Protein AF-A0A9K3DLA4-F1 (afdb_monomer)

Sequence (157 aa):
MIPSFERSYLKPRSPKVYSPLIDNMFAPFSPPSDPDINDLGKEDGDEYLHVNRIYYIEGEQLKRLQLLVNENGARRSKLVAFTSFLWKQVALSIENSGKQNESCNVIVAIDGRRRLSEKEGEKKEKMMMSHFGNILSMPFGSKSPQVINFTTRKNIY

InterPro domains:
  IPR023213 Chloramphenicol acetyltransferase-like domain superfamily [G3DSA:3.30.559.10] (50-151)

Secondary structure (DSSP, 8-state):
-PPB---TTSPPPSS----GGGGGT-------S-TT-------SS-------------HHHHHHHHHHH--TT-PPPHHHHHHHHHHHHHHHHHHHTT-TTS-EEEE--EE-HHHHSTTSHHHHHHHHHHB-S--EE--EEEE-HHHHHHTTTS---

Organism: Helianthus annuus (NCBI:txid4232)

pLDDT: mean 80.13, std 15.36, range [36.94, 95.81]

Solvent-accessible surface area (backbone atoms only — not comparable to full-atom values): 10242 Å² total; per-residue (Å²): 136,72,74,36,79,79,57,87,89,54,82,76,70,80,69,89,68,76,67,75,66,56,70,77,71,57,78,89,85,77,76,74,95,53,91,81,63,75,80,84,72,77,95,81,80,90,76,80,81,82,80,87,79,89,81,88,77,57,72,65,60,51,50,55,44,22,58,76,62,40,57,95,87,48,81,51,50,67,66,57,27,50,52,53,50,50,52,41,55,52,18,52,53,39,40,77,69,74,45,48,90,45,75,43,72,48,76,48,86,39,80,33,43,68,69,76,20,57,93,62,49,70,69,40,37,56,46,45,73,27,45,62,72,91,51,71,42,66,61,73,48,76,43,38,21,61,57,57,67,65,43,84,81,58,79,95,123

Foldseek 3Di:
DAADADCPLPDQDPPPDDDPVVVVVDDDDDDPPDPPPPPPDDDDDDDPPPDDDDDDDDPVNLVVLQVLQDDPNDGDDSCVSVQLVVLLVVLVVCVVVVNQVDKRKDKDKDQCQCVSCPPVDDVSNVNSVNYDDDRIDIDMDIDGSVCSNPCSPDDDD

Radius of gyration: 20.37 Å; Cα contacts (8 Å, |Δi|>4): 116; chains: 1; bounding box: 46×44×60 Å

Structure (mmCIF, N/CA/C/O backbone):
data_AF-A0A9K3DLA4-F1
#
_entry.id   AF-A0A9K3DLA4-F1
#
loop_
_atom_site.group_PDB
_atom_site.id
_atom_site.type_symbol
_atom_site.label_atom_id
_atom_site.label_alt_id
_atom_site.label_comp_id
_atom_site.label_asym_id
_atom_site.label_entity_id
_atom_site.label_seq_id
_atom_site.pdbx_PDB_ins_code
_atom_site.Cartn_x
_atom_site.Cartn_y
_atom_site.Cartn_z
_atom_site.occupancy
_atom_site.B_iso_or_equiv
_atom_site.auth_seq_id
_atom_site.auth_comp_id
_atom_site.auth_asym_id
_atom_site.auth_atom_id
_atom_site.pdbx_PDB_model_num
ATOM 1 N N . MET A 1 1 ? -21.937 -6.936 15.595 1.00 73.81 1 MET A N 1
ATOM 2 C CA . MET A 1 1 ? -21.424 -5.593 15.954 1.00 73.81 1 MET A CA 1
ATOM 3 C C . MET A 1 1 ?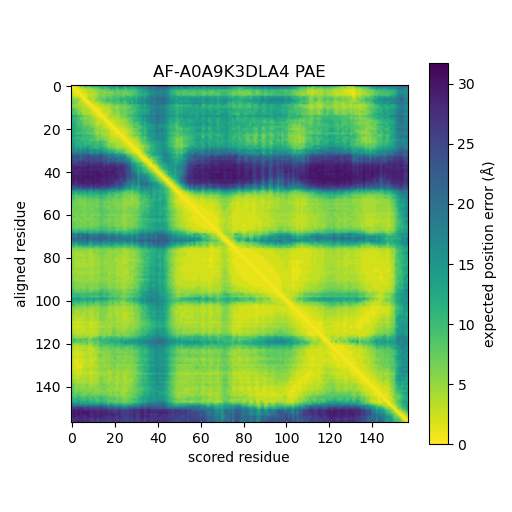 -22.307 -4.571 15.252 1.00 73.81 1 MET A C 1
ATOM 5 O O . MET A 1 1 ? -22.574 -4.774 14.076 1.00 73.81 1 MET A O 1
ATOM 9 N N . ILE A 1 2 ? -22.817 -3.556 15.954 1.00 88.69 2 ILE A N 1
ATOM 10 C CA . ILE A 1 2 ? -23.677 -2.512 15.362 1.00 88.69 2 ILE A CA 1
ATOM 11 C C . ILE A 1 2 ? -22.772 -1.361 14.889 1.00 88.69 2 ILE A C 1
ATOM 13 O O . ILE A 1 2 ? -21.922 -0.944 15.678 1.00 88.69 2 ILE A O 1
ATOM 17 N N . PRO A 1 3 ? -22.900 -0.862 13.645 1.00 90.94 3 PRO A N 1
ATOM 18 C CA . PRO A 1 3 ? -22.097 0.259 13.166 1.00 90.94 3 PRO A CA 1
ATOM 19 C C . PRO A 1 3 ? -22.462 1.560 13.893 1.00 90.94 3 PRO A C 1
ATOM 21 O O . PRO A 1 3 ? -23.636 1.869 14.087 1.00 90.94 3 PRO A O 1
ATOM 24 N N . SER A 1 4 ? -21.450 2.344 14.262 1.00 88.88 4 SER A N 1
ATOM 25 C CA . SER A 1 4 ? -21.600 3.666 14.870 1.00 88.88 4 SER A CA 1
ATOM 26 C C . SER A 1 4 ? -21.316 4.767 13.856 1.00 88.88 4 SER A C 1
ATOM 28 O O . SER A 1 4 ? -20.243 4.812 13.258 1.00 88.88 4 SER A O 1
ATOM 30 N N . PHE A 1 5 ? -22.258 5.696 13.711 1.00 89.25 5 PHE A N 1
ATOM 31 C CA . PHE A 1 5 ? -22.136 6.877 12.850 1.00 89.25 5 PHE A CA 1
ATOM 32 C C . PHE A 1 5 ? -21.682 8.125 13.625 1.00 89.25 5 PHE A C 1
ATOM 34 O O . PHE A 1 5 ? -21.659 9.230 13.078 1.00 89.25 5 PHE A O 1
ATOM 41 N N . GLU A 1 6 ? -21.326 7.971 14.903 1.00 84.19 6 GLU A N 1
ATOM 42 C CA . GLU A 1 6 ? -20.929 9.083 15.757 1.00 84.19 6 GLU A CA 1
ATOM 43 C C . GLU A 1 6 ? -19.548 9.621 15.345 1.00 84.19 6 GLU A C 1
ATOM 45 O O . GLU A 1 6 ? -18.548 8.900 15.327 1.00 84.19 6 GLU A O 1
ATOM 50 N N . ARG A 1 7 ? -19.492 10.914 14.997 1.00 78.00 7 ARG A N 1
ATOM 51 C CA . ARG A 1 7 ? -18.262 11.595 14.548 1.00 78.00 7 ARG A CA 1
ATOM 52 C C . ARG A 1 7 ? -17.588 12.425 15.640 1.00 78.00 7 ARG A C 1
ATOM 54 O O . ARG A 1 7 ? -16.493 12.923 15.413 1.00 78.00 7 ARG A O 1
ATOM 61 N N . SER A 1 8 ? -18.218 12.564 16.808 1.00 79.56 8 SER A N 1
ATOM 62 C CA . SER A 1 8 ? -17.771 13.415 17.927 1.00 79.56 8 SER A CA 1
ATOM 63 C C . SER A 1 8 ? -16.350 13.088 18.413 1.00 79.56 8 SER A C 1
ATOM 65 O O . SER A 1 8 ? -15.615 13.974 18.843 1.00 79.56 8 SER A O 1
ATOM 67 N N . TYR A 1 9 ? -15.937 11.824 18.304 1.00 78.44 9 TYR A N 1
ATOM 68 C CA . TYR A 1 9 ? -14.646 11.337 18.799 1.00 78.44 9 TYR A CA 1
ATOM 69 C C . TYR A 1 9 ? -13.481 11.522 17.829 1.00 78.44 9 TYR A C 1
ATOM 71 O O . TYR A 1 9 ? -12.332 11.263 18.197 1.00 78.44 9 TYR A O 1
ATOM 79 N N . LEU A 1 10 ? -13.764 11.935 16.594 1.00 83.50 10 LEU A N 1
ATOM 80 C CA . LEU A 1 10 ? -12.759 12.272 15.598 1.00 83.50 10 LEU A CA 1
ATOM 81 C C . LEU A 1 10 ? -12.784 13.778 15.419 1.00 83.50 10 LEU A C 1
ATOM 83 O O . LEU A 1 10 ? -13.819 14.360 15.111 1.00 83.50 10 LEU A O 1
ATOM 87 N N . LYS A 1 11 ? -11.633 14.422 15.594 1.00 82.62 11 LYS A N 1
ATOM 88 C CA . LYS A 1 11 ? -11.525 15.851 15.316 1.00 82.62 11 LYS A CA 1
ATOM 89 C C . LYS A 1 11 ? -11.426 16.038 13.804 1.00 82.62 11 LYS A C 1
ATOM 91 O O . LYS A 1 11 ? -10.469 15.536 13.208 1.00 82.62 11 LYS A O 1
ATOM 96 N N . PRO A 1 12 ? -12.377 16.744 13.165 1.00 80.12 12 PRO A N 1
ATOM 97 C CA . PRO A 1 12 ? -12.214 17.129 11.775 1.00 80.12 12 PRO A CA 1
ATOM 98 C C . PRO A 1 12 ? -10.925 17.935 11.611 1.00 80.12 12 PRO A C 1
ATOM 100 O O . PRO A 1 12 ? -10.531 18.682 12.510 1.00 80.12 12 PRO A O 1
ATOM 103 N N . ARG A 1 13 ? -10.276 17.807 10.452 1.00 81.56 13 ARG A N 1
ATOM 104 C CA . ARG A 1 13 ? -9.107 18.630 10.133 1.00 81.56 13 ARG A CA 1
ATOM 105 C C . ARG A 1 13 ? -9.491 20.115 10.192 1.00 81.56 13 ARG A C 1
ATOM 107 O O . ARG A 1 13 ? -10.525 20.508 9.650 1.00 81.56 13 ARG A O 1
ATOM 114 N N . SER A 1 14 ? -8.635 20.921 10.816 1.00 84.62 14 SER A N 1
ATOM 115 C CA . SER A 1 14 ? -8.733 22.380 10.834 1.00 84.62 14 SER A CA 1
ATOM 116 C C . SER A 1 14 ? -7.337 22.977 10.603 1.00 84.62 14 SER A C 1
ATOM 118 O O . SER A 1 14 ? -6.448 22.686 11.405 1.00 84.62 14 SER A O 1
ATOM 120 N N . PRO A 1 15 ? -7.109 23.750 9.521 1.00 88.00 15 PRO A N 1
ATOM 121 C CA . PRO A 1 15 ? -8.072 24.129 8.482 1.00 88.00 15 PRO A CA 1
ATOM 122 C C . PRO A 1 15 ? -8.464 22.945 7.582 1.00 88.00 15 PRO A C 1
ATOM 124 O O . PRO A 1 15 ? -7.730 21.967 7.466 1.00 88.00 15 PRO A O 1
ATOM 127 N N . LYS A 1 16 ? -9.608 23.033 6.893 1.00 84.81 16 LYS A N 1
ATOM 128 C CA . LYS A 1 16 ? -10.072 22.014 5.924 1.00 84.81 16 LYS A CA 1
ATOM 129 C C . LYS A 1 16 ? -9.285 22.041 4.599 1.00 84.81 16 LYS A C 1
ATOM 131 O O . LYS A 1 16 ? -9.852 21.802 3.540 1.00 84.81 16 LYS A O 1
ATOM 136 N N . VAL A 1 17 ? -7.996 22.362 4.653 1.00 83.31 17 VAL A N 1
ATOM 137 C CA . VAL A 1 17 ? -7.106 22.462 3.495 1.00 83.31 17 VAL A CA 1
ATOM 138 C C . VAL A 1 17 ? -6.195 21.239 3.489 1.00 83.31 17 VAL A C 1
ATOM 140 O O . VAL A 1 17 ? -5.626 20.867 4.518 1.00 83.31 17 VAL A O 1
ATOM 143 N N . TYR A 1 18 ? -6.106 20.582 2.337 1.00 79.06 18 TYR A N 1
ATOM 144 C CA . TYR A 1 18 ? -5.185 19.476 2.103 1.00 79.06 18 TYR A CA 1
ATOM 145 C C . TYR A 1 18 ? -3.842 20.013 1.609 1.00 79.06 18 TYR A C 1
ATOM 147 O O . TYR A 1 18 ? -3.763 21.121 1.085 1.00 79.06 18 TYR A O 1
ATOM 155 N N . SER A 1 19 ? -2.773 19.239 1.801 1.00 81.12 19 SER A N 1
ATOM 156 C CA . SER A 1 19 ? -1.487 19.595 1.202 1.00 81.12 19 SER A CA 1
ATOM 157 C C . SER A 1 19 ? -1.621 19.547 -0.325 1.00 81.12 19 SER A C 1
ATOM 159 O O . SER A 1 19 ? -2.077 18.514 -0.817 1.00 81.12 19 SER A O 1
ATOM 161 N N . PRO A 1 20 ? -1.170 20.575 -1.069 1.00 80.94 20 PRO A N 1
ATOM 162 C CA . PRO A 1 20 ? -1.133 20.542 -2.536 1.00 80.94 20 PRO A CA 1
ATOM 163 C C . PRO A 1 20 ? -0.320 19.367 -3.098 1.00 80.94 20 PRO A C 1
ATOM 165 O O . PRO A 1 20 ? -0.494 18.974 -4.243 1.00 80.94 20 PRO A O 1
ATOM 168 N N . LEU A 1 21 ? 0.556 18.761 -2.286 1.00 74.50 21 LEU A N 1
ATOM 169 C CA . LEU A 1 21 ? 1.286 17.550 -2.665 1.00 74.50 21 LEU A CA 1
ATOM 170 C C . LEU A 1 21 ? 0.350 16.381 -2.999 1.00 74.50 21 LEU A C 1
ATOM 172 O O . LEU A 1 21 ? 0.733 15.532 -3.792 1.00 74.50 21 LEU A O 1
ATOM 176 N N . ILE A 1 22 ? -0.860 16.340 -2.427 1.00 76.38 22 ILE A N 1
ATOM 177 C CA . ILE A 1 22 ? -1.845 15.280 -2.687 1.00 76.38 22 ILE A CA 1
ATOM 178 C C . ILE A 1 22 ? -2.288 15.280 -4.152 1.00 76.38 22 ILE A C 1
ATOM 180 O O . ILE A 1 22 ? -2.476 14.201 -4.713 1.00 76.38 22 ILE A O 1
ATOM 184 N N . ASP A 1 23 ? -2.376 16.452 -4.782 1.00 77.88 23 ASP A N 1
ATOM 185 C CA . ASP A 1 23 ? -2.786 16.577 -6.186 1.00 77.88 23 ASP A CA 1
ATOM 186 C C . ASP A 1 23 ? -1.769 15.913 -7.128 1.00 77.88 23 ASP A C 1
ATOM 188 O O . ASP A 1 23 ? -2.130 15.392 -8.176 1.00 77.88 23 ASP A O 1
ATOM 192 N N . ASN A 1 24 ? -0.502 15.844 -6.705 1.00 74.00 24 ASN A N 1
ATOM 193 C CA . ASN A 1 24 ? 0.576 15.186 -7.444 1.00 74.00 24 ASN A CA 1
ATOM 194 C C . ASN A 1 24 ? 0.755 13.702 -7.069 1.00 74.00 24 ASN A C 1
ATOM 196 O O . ASN A 1 24 ? 1.606 13.025 -7.644 1.00 74.00 24 ASN A O 1
ATOM 200 N N . MET A 1 25 ? 0.015 13.188 -6.079 1.00 73.38 25 MET A N 1
ATOM 201 C CA . MET A 1 25 ? 0.146 11.800 -5.610 1.00 73.38 25 MET A CA 1
ATOM 202 C C . MET A 1 25 ? -0.835 10.840 -6.275 1.00 73.38 25 MET A C 1
ATOM 204 O O . MET A 1 25 ? -0.547 9.645 -6.350 1.00 73.38 25 MET A O 1
ATOM 208 N N . PHE A 1 26 ? 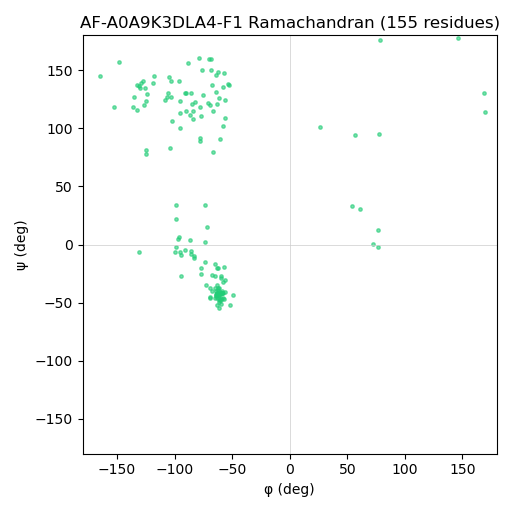-1.990 11.333 -6.722 1.00 76.50 26 PHE A N 1
ATOM 209 C CA . PHE A 1 26 ? -3.053 10.502 -7.274 1.00 76.50 26 PHE A CA 1
ATOM 210 C C . PHE A 1 26 ? -3.421 10.975 -8.673 1.00 76.50 26 PHE A C 1
ATOM 212 O O . PHE A 1 26 ? -3.717 12.146 -8.882 1.00 76.50 26 PHE A O 1
ATOM 219 N N . ALA A 1 27 ? -3.461 10.037 -9.614 1.00 74.19 27 ALA A N 1
ATOM 220 C CA . ALA A 1 27 ? -4.088 10.251 -10.906 1.00 74.19 27 ALA A CA 1
ATOM 221 C C . ALA A 1 27 ? -5.522 9.695 -10.861 1.00 74.19 27 ALA A C 1
ATOM 223 O O . ALA A 1 27 ? -5.737 8.628 -10.271 1.00 74.19 27 ALA A O 1
ATOM 224 N N . PRO A 1 28 ? -6.509 10.375 -11.469 1.00 73.06 28 PRO A N 1
ATOM 225 C CA . PRO A 1 28 ? -7.818 9.785 -11.699 1.00 73.06 28 PRO A CA 1
ATOM 226 C C . PRO A 1 28 ? -7.656 8.494 -12.503 1.00 73.06 28 PRO A C 1
ATOM 228 O O . PRO A 1 28 ? -7.061 8.500 -13.578 1.00 73.06 28 PRO A O 1
ATOM 231 N N . PHE A 1 29 ? -8.177 7.385 -11.984 1.00 71.38 29 PHE A N 1
ATOM 232 C CA . PHE A 1 29 ? -8.260 6.147 -12.747 1.00 71.38 29 PHE A CA 1
ATOM 233 C C . PHE A 1 29 ? -9.599 6.107 -13.482 1.00 71.38 29 PHE A C 1
ATOM 235 O O . PHE A 1 29 ? -10.651 6.031 -12.845 1.00 71.38 29 PHE A O 1
ATOM 242 N N . SER A 1 30 ? -9.540 6.145 -14.810 1.00 71.75 30 SER A N 1
ATOM 243 C CA . SER A 1 30 ? -10.690 5.909 -15.681 1.00 71.75 30 SER A CA 1
ATOM 244 C C . SER A 1 30 ? -10.563 4.487 -16.229 1.00 71.75 30 SER A C 1
ATOM 246 O O . SER A 1 30 ? -9.661 4.247 -17.032 1.00 71.75 30 SER A O 1
ATOM 248 N N . PRO A 1 31 ? -11.374 3.516 -15.765 1.00 66.00 31 PRO A N 1
ATOM 249 C CA . PRO A 1 31 ? -11.306 2.160 -16.294 1.00 66.00 31 PRO A CA 1
ATOM 250 C C . PRO A 1 31 ? -11.654 2.157 -17.791 1.00 66.00 31 PRO A C 1
ATOM 252 O O . PRO A 1 31 ? -12.484 2.970 -18.208 1.00 66.00 31 PRO A O 1
ATOM 255 N N . PRO A 1 32 ? -11.069 1.244 -18.589 1.00 65.06 32 PRO A N 1
ATOM 256 C CA . PRO A 1 32 ? -11.487 1.048 -19.971 1.00 65.06 32 PRO A CA 1
ATOM 257 C C . PRO A 1 32 ? -12.996 0.795 -20.032 1.00 65.06 32 PRO A C 1
ATOM 259 O O . PRO A 1 32 ? -13.538 0.060 -19.204 1.00 65.06 32 PRO A O 1
ATOM 262 N N . SER A 1 33 ? -13.668 1.400 -21.011 1.00 63.91 33 SER A N 1
ATOM 263 C CA . SER A 1 33 ? -15.117 1.256 -21.205 1.00 63.91 33 SER A CA 1
ATOM 264 C C . SER A 1 33 ? -15.541 -0.184 -21.521 1.00 63.91 33 SER A C 1
ATOM 266 O O . SER A 1 33 ? -16.707 -0.521 -21.326 1.00 63.91 33 SER A O 1
ATOM 268 N N . ASP A 1 34 ? -14.610 -1.021 -21.987 1.00 58.66 34 ASP A N 1
ATOM 269 C CA . ASP A 1 34 ? -14.846 -2.415 -22.351 1.00 58.66 34 ASP A CA 1
ATOM 270 C C . ASP A 1 34 ? -13.755 -3.330 -21.744 1.00 58.66 34 ASP A C 1
ATOM 272 O O . ASP A 1 34 ? -12.575 -3.168 -22.069 1.00 58.66 34 ASP A O 1
ATOM 276 N N . PRO A 1 35 ? -14.105 -4.259 -20.834 1.00 56.41 35 PRO A N 1
ATOM 277 C CA . PRO A 1 35 ? -13.152 -5.169 -20.203 1.00 56.41 35 PRO A CA 1
ATOM 278 C C . PRO A 1 35 ? -12.653 -6.297 -21.125 1.00 56.41 35 PRO A C 1
ATOM 280 O O . PRO A 1 35 ? -11.657 -6.933 -20.777 1.00 56.41 35 PRO A O 1
ATOM 283 N N . ASP A 1 36 ? -13.310 -6.549 -22.266 1.00 54.09 36 ASP A N 1
ATOM 284 C CA . ASP A 1 36 ? -12.963 -7.643 -23.191 1.00 54.09 36 ASP A CA 1
ATOM 285 C C . ASP A 1 36 ? -12.027 -7.210 -24.329 1.00 54.09 36 ASP A C 1
ATOM 287 O O . ASP A 1 36 ? -11.471 -8.051 -25.048 1.00 54.09 36 ASP A O 1
ATOM 291 N N . ILE A 1 37 ? -11.780 -5.906 -24.474 1.00 53.44 37 ILE A N 1
ATOM 292 C CA . ILE A 1 37 ? -10.778 -5.404 -25.408 1.00 53.44 37 ILE A CA 1
ATOM 293 C C . ILE A 1 37 ? -9.404 -5.609 -24.765 1.00 53.44 37 ILE A C 1
ATOM 295 O O . ILE A 1 37 ? -8.860 -4.754 -24.067 1.00 53.44 37 ILE A O 1
ATOM 299 N N . ASN A 1 38 ? -8.818 -6.783 -25.021 1.00 47.91 38 ASN A N 1
ATOM 300 C CA . ASN A 1 38 ? -7.367 -6.917 -25.050 1.00 47.91 38 ASN A CA 1
ATOM 301 C C . ASN A 1 38 ? -6.881 -5.983 -26.156 1.00 47.91 38 ASN A C 1
ATOM 303 O O . ASN A 1 38 ? -6.855 -6.369 -27.325 1.00 47.91 38 ASN A O 1
ATOM 307 N N . ASP A 1 39 ? -6.587 -4.744 -25.781 1.00 47.81 39 ASP A N 1
ATOM 308 C CA . ASP A 1 39 ? -6.146 -3.680 -26.668 1.00 47.81 39 ASP A CA 1
ATOM 309 C C . ASP A 1 39 ? -4.755 -4.028 -27.224 1.00 47.81 39 ASP A C 1
ATOM 311 O O . ASP A 1 39 ? -3.703 -3.666 -26.702 1.00 47.81 39 ASP A O 1
ATOM 315 N N . LEU A 1 40 ? -4.767 -4.895 -28.236 1.00 46.34 40 LEU A N 1
ATOM 316 C CA . LEU A 1 40 ? -3.624 -5.354 -29.019 1.00 46.34 40 LEU A CA 1
ATOM 317 C C . LEU A 1 40 ? -3.525 -4.587 -30.350 1.00 46.34 40 LEU A C 1
ATOM 319 O O . LEU A 1 40 ? -2.885 -5.047 -31.293 1.00 46.34 40 LEU A O 1
ATOM 323 N N . GLY A 1 41 ? -4.123 -3.400 -30.430 1.00 43.75 41 GLY A N 1
ATOM 324 C CA . GLY A 1 41 ? -3.961 -2.460 -31.537 1.00 43.75 41 GLY A CA 1
ATOM 325 C C . GLY A 1 41 ? -5.008 -1.355 -31.423 1.00 43.75 41 GLY A C 1
ATOM 326 O O . GLY A 1 41 ? -6.190 -1.662 -31.355 1.00 43.75 41 GLY A O 1
ATOM 327 N N . LYS A 1 42 ? -4.657 -0.070 -31.498 1.00 44.88 42 LYS A N 1
ATOM 328 C CA . LYS A 1 42 ? -3.794 0.526 -32.526 1.00 44.88 42 LYS A CA 1
ATOM 329 C C . LYS A 1 42 ? -3.286 1.928 -32.146 1.00 44.88 42 LYS A C 1
ATOM 331 O O . LYS A 1 42 ? -4.017 2.710 -31.560 1.00 44.88 42 LYS A O 1
ATOM 336 N N . GLU A 1 43 ? -2.046 2.189 -32.569 1.00 49.72 43 GLU A N 1
ATOM 337 C CA . GLU A 1 43 ? -1.539 3.375 -33.296 1.00 49.72 43 GLU A CA 1
ATOM 338 C C . GLU A 1 43 ? -2.284 4.712 -33.116 1.00 49.72 43 GLU A C 1
ATOM 340 O O . GLU A 1 43 ? -3.302 4.947 -33.756 1.00 49.72 43 GLU A O 1
ATOM 345 N N . ASP A 1 44 ? -1.758 5.620 -32.294 1.00 40.25 44 ASP A N 1
ATOM 346 C CA . ASP A 1 44 ? -0.895 6.748 -32.697 1.00 40.25 44 ASP A CA 1
ATOM 347 C C . ASP A 1 44 ? -0.739 7.692 -31.489 1.00 40.25 44 ASP A C 1
ATOM 349 O O . ASP A 1 44 ? -1.695 8.322 -31.050 1.00 40.25 44 ASP A O 1
ATOM 353 N N . GLY A 1 45 ? 0.483 7.803 -30.959 1.00 41.44 45 GLY A N 1
ATOM 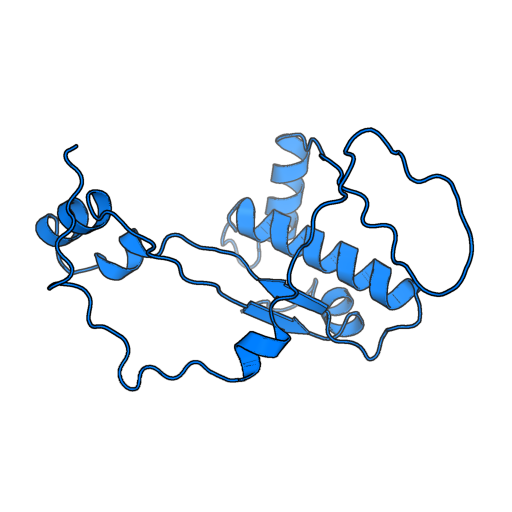354 C CA . GLY A 1 45 ? 0.856 8.826 -29.974 1.00 41.44 45 GLY A CA 1
ATOM 355 C C . GLY A 1 45 ? 0.396 8.580 -28.530 1.00 41.44 45 GLY A C 1
ATOM 356 O O . GLY A 1 45 ? -0.669 9.016 -28.116 1.00 41.44 45 GLY A O 1
ATOM 357 N N . ASP A 1 46 ? 1.284 7.991 -27.726 1.00 46.22 46 ASP A N 1
ATOM 358 C CA . ASP A 1 46 ? 1.345 8.176 -26.266 1.00 46.22 46 ASP A CA 1
ATOM 359 C C . ASP A 1 46 ? 0.135 7.764 -25.400 1.00 46.22 46 ASP A C 1
ATOM 361 O O . ASP A 1 46 ? -0.044 8.294 -24.300 1.00 46.22 46 ASP A O 1
ATOM 365 N N . GLU A 1 47 ? -0.643 6.752 -25.789 1.00 49.91 47 GLU A N 1
ATOM 366 C CA . GLU A 1 47 ? -1.624 6.155 -24.873 1.00 49.91 47 GLU A CA 1
ATOM 367 C C . GLU A 1 47 ? -1.028 4.922 -24.178 1.00 49.91 47 GLU A C 1
ATOM 369 O O . GLU A 1 47 ? -0.893 3.834 -24.738 1.00 49.91 47 GLU A O 1
ATOM 374 N N . TYR A 1 48 ? -0.577 5.107 -22.934 1.00 53.75 48 TYR A N 1
ATOM 375 C CA . TYR A 1 48 ? -0.085 4.019 -22.092 1.00 53.75 48 TYR A CA 1
ATOM 376 C C . TYR A 1 48 ? -1.174 2.942 -21.962 1.00 53.75 48 TYR A C 1
ATOM 378 O O . TYR A 1 48 ? -2.165 3.144 -21.258 1.00 53.75 48 TYR A O 1
ATOM 386 N N . LEU A 1 49 ? -0.977 1.786 -22.601 1.00 60.81 49 LEU A N 1
ATOM 387 C CA . LEU A 1 49 ? -1.818 0.601 -22.420 1.00 60.81 49 LEU A CA 1
ATOM 388 C C . LEU A 1 49 ? -1.806 0.194 -20.938 1.00 60.81 49 LEU A C 1
ATOM 390 O O . LEU A 1 49 ? -0.843 -0.392 -20.433 1.00 60.81 49 LEU A O 1
ATOM 394 N N . HIS A 1 50 ? -2.875 0.528 -20.216 1.00 66.62 50 HIS A N 1
ATOM 395 C CA . HIS A 1 50 ? -3.034 0.175 -18.810 1.00 66.62 50 HIS A CA 1
ATOM 396 C C . HIS A 1 50 ? -3.444 -1.294 -18.700 1.00 66.62 50 HIS A C 1
ATOM 398 O O . HIS A 1 50 ? -4.623 -1.639 -18.711 1.00 66.62 50 HIS A O 1
ATOM 404 N N . VAL A 1 51 ? -2.457 -2.182 -18.580 1.00 74.62 51 VAL A N 1
ATOM 405 C CA . VAL A 1 51 ? -2.719 -3.617 -18.439 1.00 74.62 51 VAL A CA 1
ATOM 406 C C . VAL A 1 51 ? -3.003 -3.963 -16.977 1.00 74.62 51 VAL A C 1
ATOM 408 O O . VAL A 1 51 ? -2.120 -3.880 -16.121 1.00 74.62 51 VAL A O 1
ATOM 411 N N . ASN A 1 52 ? -4.224 -4.411 -16.687 1.00 78.88 52 ASN A N 1
ATOM 412 C CA . ASN A 1 52 ? -4.581 -4.961 -15.380 1.00 78.88 52 ASN A CA 1
ATOM 413 C C . ASN A 1 52 ? -4.210 -6.453 -15.320 1.00 78.88 52 ASN A C 1
ATOM 415 O O . ASN A 1 52 ? -4.671 -7.245 -16.139 1.00 78.88 52 ASN A O 1
ATOM 419 N N . ARG A 1 53 ? -3.354 -6.851 -14.369 1.00 83.94 53 ARG A N 1
ATOM 420 C CA . ARG A 1 53 ? -2.886 -8.239 -14.215 1.00 83.94 53 ARG A CA 1
ATOM 421 C C . ARG A 1 53 ? -3.038 -8.711 -12.778 1.00 83.94 53 ARG A C 1
ATOM 423 O O . ARG A 1 53 ? -2.616 -8.033 -11.843 1.00 83.94 53 ARG A O 1
ATOM 430 N N . ILE A 1 54 ? -3.562 -9.923 -12.619 1.00 89.12 54 ILE A N 1
ATOM 431 C CA . ILE A 1 54 ? -3.617 -10.621 -11.334 1.00 89.12 54 ILE A CA 1
ATOM 432 C C . ILE A 1 54 ? -2.411 -11.555 -11.244 1.00 89.12 54 ILE A C 1
ATOM 434 O O . ILE A 1 54 ? -2.228 -12.428 -12.090 1.00 89.12 54 ILE A O 1
ATOM 438 N N . TYR A 1 55 ? -1.600 -11.386 -10.201 1.00 89.94 55 TYR A N 1
ATOM 439 C CA . TYR A 1 55 ? -0.446 -12.239 -9.931 1.00 89.94 55 TYR A CA 1
ATOM 440 C C . TYR A 1 55 ? -0.731 -13.157 -8.744 1.00 89.94 55 TYR A C 1
ATOM 442 O O . TYR A 1 55 ? -1.080 -12.694 -7.657 1.00 89.94 55 TYR A O 1
ATOM 450 N N . TYR A 1 56 ? -0.540 -14.461 -8.940 1.00 93.94 56 TYR A N 1
ATOM 451 C CA . TYR A 1 56 ? -0.535 -15.437 -7.856 1.00 93.94 56 TYR A CA 1
ATOM 452 C C . TYR A 1 56 ? 0.886 -15.602 -7.313 1.00 93.94 56 TYR A C 1
ATOM 454 O O . TYR A 1 56 ? 1.832 -15.795 -8.074 1.00 93.94 56 TYR A O 1
ATOM 462 N N . ILE A 1 57 ? 1.038 -15.526 -5.990 1.00 91.12 57 ILE A N 1
ATOM 463 C CA . ILE A 1 57 ? 2.330 -15.672 -5.314 1.00 91.12 57 ILE A CA 1
ATOM 464 C C . ILE A 1 57 ? 2.196 -16.742 -4.245 1.00 91.12 57 ILE A C 1
ATOM 466 O O . ILE A 1 57 ? 1.420 -16.606 -3.296 1.00 91.12 57 ILE A O 1
ATOM 470 N N . GLU A 1 58 ? 2.998 -17.791 -4.373 1.00 95.81 58 GLU A N 1
ATOM 471 C CA . GLU A 1 58 ? 3.031 -18.869 -3.397 1.00 95.81 58 GLU A CA 1
ATOM 472 C C . GLU A 1 58 ? 3.523 -18.389 -2.028 1.00 95.81 58 GLU A C 1
ATOM 474 O O . GLU A 1 58 ? 4.426 -17.553 -1.892 1.00 95.81 58 GLU A O 1
ATOM 479 N N . GLY A 1 59 ? 2.973 -18.996 -0.975 1.00 95.00 59 GLY A N 1
ATOM 480 C CA . GLY A 1 59 ? 3.346 -18.672 0.398 1.00 95.00 59 GLY A CA 1
ATOM 481 C C . GLY A 1 59 ? 4.831 -18.903 0.699 1.00 95.00 59 GLY A C 1
ATOM 482 O O . GLY A 1 59 ? 5.385 -18.201 1.545 1.00 95.00 59 GLY A O 1
ATOM 483 N N . GLU A 1 60 ? 5.486 -19.851 0.022 1.00 94.75 60 GLU A N 1
ATOM 484 C CA . GLU A 1 60 ? 6.925 -20.088 0.172 1.00 94.75 60 GLU A CA 1
ATOM 485 C C . GLU A 1 60 ? 7.759 -18.947 -0.419 1.00 94.75 60 GLU A C 1
ATOM 487 O O . GLU A 1 60 ? 8.647 -18.431 0.261 1.00 94.75 60 GLU A O 1
ATOM 492 N N . GLN A 1 61 ? 7.429 -18.482 -1.627 1.00 93.12 61 GLN A N 1
ATOM 493 C CA . GLN A 1 61 ? 8.110 -17.345 -2.254 1.00 93.12 61 GLN A CA 1
ATOM 494 C C . GLN A 1 61 ? 7.971 -16.084 -1.398 1.00 93.12 61 GLN A C 1
ATOM 496 O O . GLN A 1 61 ? 8.947 -15.379 -1.143 1.00 93.12 61 GLN A O 1
ATOM 501 N N . LEU A 1 62 ? 6.781 -15.850 -0.839 1.00 91.69 62 LEU A N 1
ATOM 502 C CA . LEU A 1 62 ? 6.558 -14.731 0.070 1.00 91.69 62 LEU A CA 1
ATOM 503 C C . LEU A 1 62 ? 7.367 -14.855 1.373 1.00 91.69 62 LEU A C 1
ATOM 505 O O . LEU A 1 62 ? 7.880 -13.856 1.876 1.00 91.69 62 LEU A O 1
ATOM 509 N N . LYS A 1 63 ? 7.526 -16.068 1.921 1.00 91.38 63 LYS A N 1
ATOM 510 C CA . LYS A 1 63 ? 8.407 -16.306 3.080 1.00 91.38 63 LYS A CA 1
ATOM 511 C C . LYS A 1 63 ? 9.868 -16.017 2.733 1.00 91.38 63 LYS A C 1
ATOM 513 O O . LYS A 1 63 ? 10.542 -15.375 3.534 1.00 91.38 63 LYS A O 1
ATOM 518 N N . ARG A 1 64 ? 10.341 -16.435 1.552 1.00 90.81 64 ARG A N 1
ATOM 519 C CA . ARG A 1 64 ? 11.696 -16.129 1.062 1.00 90.81 64 ARG A CA 1
ATOM 520 C C . ARG A 1 64 ? 11.912 -14.618 0.956 1.00 90.81 64 ARG A C 1
ATOM 522 O O . ARG A 1 64 ? 12.895 -14.118 1.492 1.00 90.81 64 ARG A O 1
ATOM 529 N N . LEU A 1 65 ? 10.954 -13.878 0.389 1.00 89.50 65 LEU A N 1
ATOM 530 C CA . LEU A 1 65 ? 10.995 -12.410 0.357 1.00 89.50 65 LEU A CA 1
ATOM 531 C C . LEU A 1 65 ? 11.072 -11.804 1.763 1.00 89.50 65 LEU A C 1
ATOM 533 O O . LEU A 1 65 ? 11.901 -10.934 2.003 1.00 89.50 65 LEU A O 1
ATOM 537 N N . GLN A 1 66 ? 10.258 -12.276 2.713 1.00 89.94 66 GLN A N 1
ATOM 538 C CA . GLN A 1 66 ? 10.342 -11.795 4.096 1.00 89.94 66 GLN A CA 1
ATOM 539 C C . GLN A 1 66 ? 11.727 -12.025 4.707 1.00 89.94 66 GLN A C 1
ATOM 541 O O . GLN A 1 66 ? 12.223 -11.141 5.393 1.00 89.94 66 GLN A O 1
ATOM 546 N N . LEU A 1 67 ? 12.350 -13.183 4.469 1.00 87.50 67 LEU A N 1
ATOM 547 C CA . LEU A 1 67 ? 13.686 -13.486 4.990 1.00 87.50 67 LEU A CA 1
ATOM 548 C C . LEU A 1 67 ? 14.752 -12.527 4.446 1.00 87.50 67 LEU A C 1
ATOM 550 O O . LEU A 1 67 ? 15.602 -12.094 5.215 1.00 87.50 67 LEU A 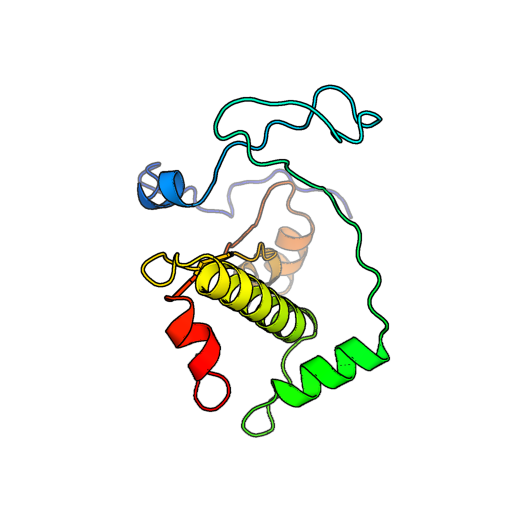O 1
ATOM 554 N N . LEU A 1 68 ? 14.671 -12.152 3.166 1.00 84.44 68 LEU A N 1
ATOM 555 C CA . LEU A 1 68 ? 15.625 -11.236 2.527 1.00 84.44 68 LEU A CA 1
ATOM 556 C C . LEU A 1 68 ? 15.551 -9.796 3.056 1.00 84.44 68 LEU A C 1
ATOM 558 O O . LEU A 1 68 ? 16.536 -9.071 2.975 1.00 84.44 68 LEU A O 1
ATOM 562 N N . VAL A 1 69 ? 14.396 -9.372 3.576 1.00 79.69 69 VAL A N 1
ATOM 563 C CA . VAL A 1 69 ? 14.164 -7.996 4.065 1.00 79.69 69 VAL A CA 1
ATOM 564 C C . VAL A 1 69 ? 14.308 -7.903 5.596 1.00 79.69 69 VAL A C 1
ATOM 566 O O . VAL A 1 69 ? 14.180 -6.829 6.185 1.00 79.69 69 VAL A O 1
ATOM 569 N N . ASN A 1 70 ? 14.568 -9.021 6.278 1.00 78.62 70 ASN A N 1
ATOM 570 C CA . ASN A 1 70 ? 14.807 -9.021 7.718 1.00 78.62 70 ASN A CA 1
ATOM 571 C C . ASN A 1 70 ? 16.227 -8.519 8.014 1.00 78.62 70 ASN A C 1
ATOM 573 O O . ASN A 1 70 ? 17.206 -9.217 7.772 1.00 78.62 70 ASN A O 1
ATOM 577 N N . GLU A 1 71 ? 16.327 -7.329 8.600 1.00 68.31 71 GLU A N 1
ATOM 578 C CA . GLU A 1 71 ? 17.575 -6.767 9.122 1.00 68.31 71 GLU A CA 1
ATOM 579 C C . GLU A 1 71 ? 17.577 -6.859 10.658 1.00 68.31 71 GLU A C 1
ATOM 581 O O . GLU A 1 71 ? 16.539 -6.697 11.305 1.00 68.31 71 GLU A O 1
ATOM 586 N N . ASN A 1 72 ? 18.745 -7.117 11.254 1.00 66.62 72 ASN A N 1
ATOM 587 C CA . ASN A 1 72 ? 18.980 -7.068 12.707 1.00 66.62 72 ASN A CA 1
ATOM 588 C C . ASN A 1 72 ? 18.028 -7.931 13.564 1.00 66.62 72 ASN A C 1
ATOM 590 O O . ASN A 1 72 ? 17.674 -7.561 14.681 1.00 66.62 72 ASN A O 1
ATOM 594 N N . GLY A 1 73 ? 17.582 -9.078 13.042 1.00 68.06 73 GLY A N 1
ATOM 595 C CA . GLY A 1 73 ? 16.714 -10.017 13.766 1.00 68.06 73 GLY A CA 1
ATOM 596 C C . GLY A 1 73 ? 15.242 -9.594 13.875 1.00 68.06 73 GLY A C 1
ATOM 597 O O . GLY A 1 73 ? 14.424 -10.363 14.381 1.00 68.06 73 GLY A O 1
ATOM 598 N N . ALA A 1 74 ? 14.864 -8.419 13.362 1.00 76.31 74 ALA A N 1
ATOM 599 C CA . ALA A 1 74 ? 13.481 -7.959 13.358 1.00 76.31 74 ALA A CA 1
ATOM 600 C C . ALA A 1 74 ? 12.740 -8.477 12.118 1.00 76.31 74 ALA A C 1
ATOM 602 O O . ALA A 1 74 ? 12.994 -8.057 10.986 1.00 76.31 74 ALA A O 1
ATOM 603 N N . ARG A 1 75 ? 11.777 -9.382 12.328 1.00 82.00 75 ARG A N 1
ATOM 604 C CA . ARG A 1 75 ? 10.968 -9.926 11.233 1.00 82.00 75 ARG A CA 1
ATOM 605 C C . ARG A 1 75 ? 10.026 -8.862 10.660 1.00 82.00 75 ARG A C 1
ATOM 607 O O . ARG A 1 75 ? 9.128 -8.382 11.350 1.00 82.00 75 ARG A O 1
ATOM 614 N N . ARG A 1 76 ? 10.166 -8.546 9.372 1.00 87.81 76 ARG A N 1
ATOM 615 C CA . ARG A 1 76 ? 9.249 -7.662 8.637 1.00 87.81 76 ARG A CA 1
ATOM 616 C C . ARG A 1 76 ? 7.946 -8.380 8.288 1.00 87.81 76 ARG A C 1
ATOM 618 O O . ARG A 1 76 ? 7.913 -9.599 8.096 1.00 87.81 76 ARG A O 1
ATOM 625 N N . SER A 1 77 ? 6.845 -7.632 8.202 1.00 90.88 77 SER A N 1
ATOM 626 C CA . SER A 1 77 ? 5.544 -8.193 7.816 1.00 90.88 77 SER A CA 1
ATOM 627 C C . SER A 1 77 ? 5.540 -8.633 6.345 1.00 90.88 77 SER A C 1
ATOM 629 O O . SER A 1 77 ? 6.362 -8.183 5.548 1.00 90.88 77 SER A O 1
ATOM 631 N N . LYS A 1 78 ? 4.604 -9.516 5.975 1.00 92.25 78 LYS A N 1
ATOM 632 C CA . LYS A 1 78 ? 4.435 -9.968 4.582 1.00 92.25 78 LYS A CA 1
ATOM 633 C C . LYS A 1 78 ? 4.151 -8.794 3.648 1.00 92.25 78 LYS A C 1
ATOM 635 O O . LYS A 1 78 ? 4.727 -8.731 2.571 1.00 92.25 78 LYS A O 1
ATOM 640 N N . LEU A 1 79 ? 3.308 -7.864 4.106 1.00 91.50 79 LEU A N 1
ATOM 641 C CA . LEU A 1 79 ? 2.972 -6.639 3.388 1.00 91.50 79 LEU A CA 1
ATOM 642 C C . LEU A 1 79 ? 4.225 -5.803 3.124 1.00 91.50 79 LEU A C 1
ATOM 644 O O . LEU A 1 79 ? 4.497 -5.484 1.979 1.00 91.50 79 LEU A O 1
ATOM 648 N N . VAL A 1 80 ? 5.031 -5.525 4.156 1.00 90.19 80 VAL A N 1
ATOM 649 C CA . VAL A 1 80 ? 6.262 -4.734 3.998 1.00 90.19 80 VAL A CA 1
ATOM 650 C C . VAL A 1 80 ? 7.232 -5.414 3.036 1.00 90.19 80 VAL A C 1
ATOM 652 O O . VAL A 1 80 ? 7.723 -4.769 2.119 1.00 90.19 80 VAL A O 1
ATOM 655 N N . ALA A 1 81 ? 7.483 -6.715 3.199 1.00 91.06 81 ALA A N 1
ATOM 656 C CA . ALA A 1 81 ? 8.408 -7.433 2.326 1.00 91.06 81 ALA A CA 1
ATOM 657 C C . ALA A 1 81 ? 7.950 -7.425 0.859 1.00 91.06 81 ALA A C 1
ATOM 659 O O . ALA A 1 81 ? 8.747 -7.144 -0.035 1.00 91.06 81 ALA A O 1
ATOM 660 N N . PHE A 1 82 ? 6.665 -7.696 0.615 1.00 92.38 82 PHE A N 1
ATOM 661 C CA . PHE A 1 82 ? 6.115 -7.716 -0.736 1.00 92.38 82 PHE A CA 1
ATOM 662 C C . PHE A 1 82 ? 6.061 -6.322 -1.368 1.00 92.38 82 PHE A C 1
ATOM 664 O O . PHE A 1 82 ? 6.494 -6.158 -2.504 1.00 92.38 82 PHE A O 1
ATOM 671 N N . THR A 1 83 ? 5.602 -5.305 -0.634 1.00 92.44 83 THR A N 1
ATOM 672 C CA . THR A 1 83 ? 5.577 -3.922 -1.124 1.00 92.44 83 THR A CA 1
ATOM 673 C C . THR A 1 83 ? 6.984 -3.422 -1.449 1.00 92.44 83 THR A C 1
ATOM 675 O O . THR A 1 83 ? 7.172 -2.827 -2.505 1.00 92.44 83 THR A O 1
ATOM 678 N N . SER A 1 84 ? 7.986 -3.706 -0.610 1.00 90.31 84 SER A N 1
ATOM 679 C CA . SER A 1 84 ? 9.382 -3.345 -0.897 1.00 90.31 84 SER A CA 1
ATOM 680 C C . SER A 1 84 ? 9.919 -4.049 -2.144 1.00 90.31 84 SER A C 1
ATOM 682 O O . SER A 1 84 ? 10.602 -3.426 -2.955 1.00 90.31 84 SER A O 1
ATOM 684 N N . PHE A 1 85 ? 9.599 -5.335 -2.321 1.00 91.38 85 PHE A N 1
ATOM 685 C CA . PHE A 1 85 ? 9.959 -6.076 -3.529 1.00 91.38 85 PHE A CA 1
ATOM 686 C C . PHE A 1 85 ? 9.323 -5.456 -4.778 1.00 91.38 85 PHE A C 1
ATOM 688 O O . PHE A 1 85 ? 10.031 -5.187 -5.745 1.00 91.38 85 PHE A O 1
ATOM 695 N N . LEU A 1 86 ? 8.016 -5.183 -4.747 1.00 92.81 86 LEU A N 1
ATOM 696 C CA . LEU A 1 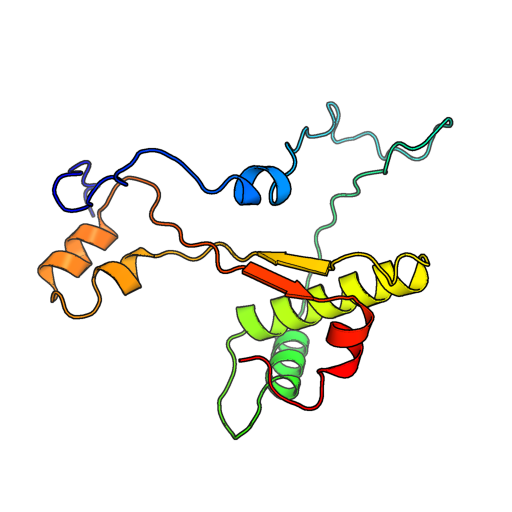86 ? 7.305 -4.589 -5.876 1.00 92.81 86 LEU A CA 1
ATOM 697 C C . LEU A 1 86 ? 7.844 -3.193 -6.204 1.00 92.81 86 LEU A C 1
ATOM 699 O O . LEU A 1 86 ? 8.099 -2.900 -7.367 1.00 92.81 86 LEU A O 1
ATOM 703 N N . TRP A 1 87 ? 8.093 -2.364 -5.187 1.00 93.38 87 TRP A N 1
ATOM 704 C CA . TRP A 1 87 ? 8.672 -1.034 -5.369 1.00 93.38 87 TRP A CA 1
ATOM 705 C C . TRP A 1 87 ? 10.038 -1.102 -6.062 1.00 93.38 87 TRP A C 1
ATOM 707 O O . TRP A 1 87 ? 10.293 -0.343 -6.994 1.00 93.38 87 TRP A O 1
ATOM 717 N N . LYS A 1 88 ? 10.879 -2.075 -5.686 1.00 92.12 88 LYS A N 1
ATOM 718 C CA . LYS A 1 88 ? 12.157 -2.337 -6.360 1.00 92.12 88 LYS A CA 1
ATOM 719 C C . LYS A 1 88 ? 11.979 -2.788 -7.813 1.00 92.12 88 LYS A C 1
ATOM 721 O O . LYS A 1 88 ? 12.701 -2.308 -8.678 1.00 92.12 88 LYS A O 1
ATOM 726 N N . GLN A 1 89 ? 11.034 -3.684 -8.104 1.00 92.62 89 GLN A N 1
ATOM 727 C CA . GLN A 1 89 ? 10.775 -4.125 -9.484 1.00 92.62 89 GLN A CA 1
ATOM 728 C C . GLN A 1 89 ? 10.299 -2.970 -10.374 1.00 92.62 89 GLN A C 1
ATOM 730 O O . GLN A 1 89 ? 10.774 -2.818 -11.497 1.00 92.62 89 GLN A O 1
ATOM 735 N N . VAL A 1 90 ? 9.416 -2.113 -9.855 1.00 91.88 90 VAL A N 1
ATOM 736 C CA . VAL A 1 90 ? 8.961 -0.911 -10.566 1.00 91.88 90 VAL A CA 1
ATOM 737 C C . VAL A 1 90 ? 10.123 0.062 -10.781 1.00 91.88 90 VAL A C 1
ATOM 739 O O . VAL A 1 90 ? 10.302 0.548 -11.893 1.00 91.88 90 VAL A O 1
ATOM 742 N N . ALA A 1 91 ? 10.960 0.293 -9.766 1.00 91.94 91 ALA A N 1
ATOM 743 C CA . ALA A 1 91 ? 12.159 1.121 -9.894 1.00 91.94 91 ALA A CA 1
ATOM 744 C C . ALA A 1 91 ? 13.109 0.607 -10.991 1.00 91.94 91 ALA A C 1
ATOM 746 O O . ALA A 1 91 ? 13.532 1.387 -11.839 1.00 91.94 91 ALA A O 1
ATOM 747 N N . LEU A 1 92 ? 13.392 -0.701 -11.032 1.00 92.25 92 LEU A N 1
ATOM 748 C CA . LEU A 1 92 ? 14.187 -1.318 -12.103 1.00 92.25 92 LEU A CA 1
ATOM 749 C C . LEU A 1 92 ? 13.569 -1.087 -13.488 1.00 92.25 92 LEU A C 1
ATOM 751 O O . LEU A 1 92 ? 14.284 -0.772 -14.434 1.00 92.25 92 LEU A O 1
ATOM 755 N N . SER A 1 93 ? 12.246 -1.202 -13.613 1.00 90.62 93 SER A N 1
ATOM 756 C CA . SER A 1 93 ? 11.555 -0.935 -14.878 1.00 90.62 93 SER A CA 1
ATOM 757 C C . SER A 1 93 ? 11.687 0.526 -15.320 1.00 90.62 93 SER A C 1
ATOM 759 O O . SER A 1 93 ? 11.882 0.780 -16.506 1.00 90.62 93 SER A O 1
ATOM 761 N N . ILE A 1 94 ? 11.598 1.480 -14.387 1.00 90.00 94 ILE A N 1
ATOM 762 C CA . ILE A 1 94 ? 11.775 2.914 -14.672 1.00 90.00 94 ILE A CA 1
ATOM 763 C C . ILE A 1 94 ? 13.215 3.187 -15.123 1.00 90.00 94 ILE A C 1
ATOM 765 O O . ILE A 1 94 ? 13.425 3.853 -16.137 1.00 90.00 94 ILE A O 1
ATOM 769 N N . GLU A 1 95 ? 14.207 2.635 -14.422 1.00 89.62 95 GLU A N 1
ATOM 770 C CA . GLU A 1 95 ? 15.622 2.781 -14.785 1.00 89.62 95 GLU A CA 1
ATOM 771 C C . GLU A 1 95 ? 15.912 2.218 -16.185 1.00 89.62 95 G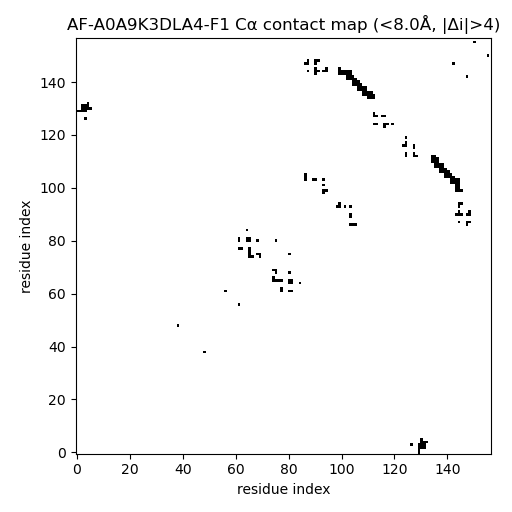LU A C 1
ATOM 773 O O . GLU A 1 95 ? 16.481 2.920 -17.019 1.00 89.62 95 GLU A O 1
ATOM 778 N N . ASN A 1 96 ? 15.430 1.008 -16.486 1.00 89.94 96 ASN A N 1
ATOM 779 C CA . ASN A 1 96 ? 15.598 0.373 -17.798 1.00 89.94 96 ASN A CA 1
ATOM 780 C C . ASN A 1 96 ? 14.927 1.153 -18.944 1.00 89.94 96 ASN A C 1
ATOM 782 O O . ASN A 1 96 ? 15.297 0.975 -20.100 1.00 89.94 96 ASN A O 1
ATOM 786 N N . SER A 1 97 ? 13.957 2.019 -18.634 1.00 88.75 97 SER A N 1
ATOM 787 C CA . SER A 1 97 ? 13.285 2.884 -19.612 1.00 88.75 97 SER A CA 1
ATOM 788 C C . SER A 1 97 ? 14.000 4.220 -19.870 1.00 88.75 97 SER A C 1
ATOM 790 O O . SER A 1 97 ? 13.481 5.055 -20.604 1.00 88.75 97 SER A O 1
ATOM 792 N N . GLY A 1 98 ? 15.173 4.455 -19.264 1.00 88.19 98 GLY A N 1
ATOM 793 C CA . GLY A 1 98 ? 15.926 5.711 -19.405 1.00 88.19 98 GLY A CA 1
ATOM 794 C C . GLY A 1 98 ? 15.364 6.876 -18.579 1.00 88.19 98 GLY A C 1
ATOM 795 O O . GLY A 1 98 ? 15.761 8.027 -18.765 1.00 88.19 98 GLY A O 1
ATOM 796 N N . LYS A 1 99 ? 14.444 6.590 -17.650 1.00 86.19 99 LYS A N 1
ATOM 797 C CA . LYS A 1 99 ? 13.768 7.572 -16.787 1.00 86.19 99 LYS A CA 1
ATOM 798 C C . LYS A 1 99 ? 14.405 7.657 -15.400 1.00 86.19 99 LYS A C 1
ATOM 800 O O . LYS A 1 99 ? 13.740 7.885 -14.394 1.00 86.19 99 LYS A O 1
ATOM 805 N N . GLN A 1 100 ? 15.720 7.475 -15.315 1.00 82.50 100 GLN A N 1
ATOM 806 C CA . GLN A 1 100 ? 16.415 7.362 -14.033 1.00 82.50 100 GLN A CA 1
ATOM 807 C C . GLN A 1 100 ? 16.379 8.649 -13.175 1.00 82.50 100 GLN A C 1
ATOM 809 O O . GLN A 1 100 ? 16.618 8.590 -11.973 1.00 82.50 100 GLN A O 1
ATOM 814 N N . ASN A 1 101 ? 16.050 9.807 -13.753 1.00 83.56 101 ASN A N 1
ATOM 815 C CA . ASN A 1 101 ? 15.890 11.066 -13.011 1.00 83.56 101 ASN A CA 1
ATOM 816 C C . ASN A 1 101 ? 14.479 11.258 -12.417 1.00 83.56 101 ASN A C 1
ATOM 818 O O . ASN A 1 101 ? 14.259 12.225 -11.691 1.00 83.56 101 ASN A O 1
ATOM 822 N N . GLU A 1 102 ? 13.527 10.367 -12.712 1.00 86.19 102 GLU A N 1
ATOM 823 C CA . GLU A 1 102 ? 12.175 10.430 -12.152 1.00 86.19 102 GLU A CA 1
ATOM 824 C C . GLU A 1 102 ? 12.120 9.891 -10.712 1.00 86.19 102 GLU A C 1
ATOM 826 O O . GLU A 1 102 ? 12.986 9.143 -10.257 1.00 86.19 102 GLU A O 1
ATOM 831 N N . SER A 1 103 ? 11.076 10.262 -9.968 1.00 86.75 103 SER A N 1
ATOM 832 C CA . SER A 1 103 ? 10.796 9.685 -8.652 1.00 86.75 103 SER A CA 1
ATOM 833 C C . SER A 1 103 ? 9.990 8.395 -8.784 1.00 86.75 103 SER A C 1
ATOM 835 O O . SER A 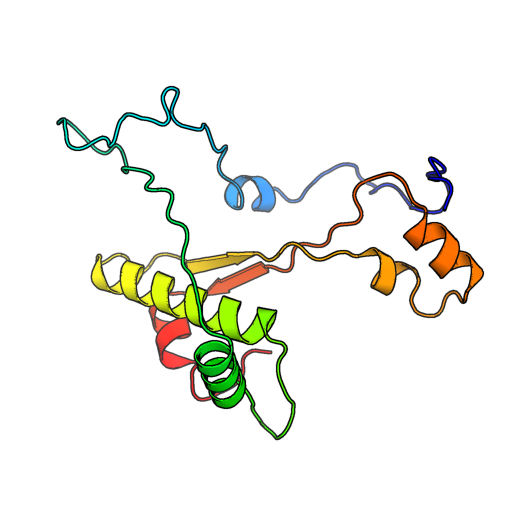1 103 ? 8.926 8.392 -9.400 1.00 86.75 103 SER A O 1
ATOM 837 N N . CYS A 1 104 ? 10.424 7.325 -8.124 1.00 90.56 104 CYS A N 1
ATOM 838 C CA . CYS A 1 104 ? 9.619 6.125 -7.953 1.00 90.56 104 CYS A CA 1
ATOM 839 C C . CYS A 1 104 ? 8.903 6.182 -6.598 1.00 90.56 104 CYS A C 1
ATOM 841 O O . CYS A 1 104 ? 9.526 6.126 -5.532 1.00 90.56 104 CYS A O 1
ATOM 843 N N . ASN A 1 105 ? 7.579 6.289 -6.651 1.00 88.88 105 ASN A N 1
ATOM 844 C CA . ASN A 1 105 ? 6.721 6.521 -5.497 1.00 88.88 105 ASN A CA 1
ATOM 845 C C . ASN A 1 105 ? 6.008 5.234 -5.069 1.00 88.88 105 ASN A C 1
ATOM 847 O O . ASN A 1 105 ? 5.541 4.468 -5.908 1.00 88.88 105 ASN A O 1
ATOM 851 N N . VAL A 1 106 ? 5.876 5.018 -3.761 1.00 90.62 106 VAL A N 1
ATOM 852 C CA . VAL A 1 106 ? 5.048 3.952 -3.188 1.00 90.62 106 VAL A CA 1
ATOM 853 C C . VAL A 1 106 ? 4.145 4.521 -2.101 1.00 90.62 106 VAL A C 1
ATOM 855 O O . VAL A 1 106 ? 4.578 5.314 -1.264 1.00 90.62 106 VAL A O 1
ATOM 858 N N . ILE A 1 107 ? 2.880 4.111 -2.106 1.00 89.62 107 ILE A N 1
ATOM 859 C CA . ILE A 1 107 ? 1.879 4.485 -1.105 1.00 89.62 107 ILE A CA 1
ATOM 860 C C . ILE A 1 107 ? 1.165 3.208 -0.672 1.00 89.62 107 ILE A C 1
ATOM 862 O O . ILE A 1 107 ? 0.821 2.374 -1.508 1.00 89.62 107 ILE A O 1
ATOM 866 N N . VAL A 1 108 ? 0.929 3.048 0.630 1.00 91.62 108 VAL A N 1
ATOM 867 C CA . VAL A 1 108 ? 0.168 1.911 1.166 1.00 91.62 108 VAL A CA 1
ATOM 868 C C . VAL A 1 108 ? -0.979 2.435 2.010 1.00 91.62 108 VAL A C 1
ATOM 870 O O . VAL A 1 108 ? -0.745 3.155 2.972 1.00 91.62 108 VAL A O 1
ATOM 873 N N . ALA A 1 109 ? -2.216 2.057 1.691 1.00 91.81 109 ALA A N 1
ATOM 874 C CA . ALA A 1 109 ? -3.362 2.361 2.541 1.00 91.81 109 ALA A CA 1
ATOM 875 C C . ALA A 1 109 ? -3.375 1.442 3.775 1.00 91.81 109 ALA A C 1
ATOM 877 O O . ALA A 1 109 ? -3.293 0.220 3.657 1.00 91.81 109 ALA A O 1
ATOM 878 N N . ILE A 1 110 ? -3.485 2.033 4.963 1.00 93.00 110 ILE A N 1
ATOM 879 C CA . ILE A 1 110 ? -3.452 1.344 6.255 1.00 93.00 110 ILE A CA 1
ATOM 880 C C . ILE A 1 110 ? -4.697 1.714 7.060 1.00 93.00 110 ILE A C 1
ATOM 882 O O . ILE A 1 110 ? -5.036 2.893 7.177 1.00 93.00 110 ILE A O 1
ATOM 886 N N . ASP A 1 111 ? -5.337 0.716 7.673 1.00 94.25 111 ASP A N 1
ATOM 887 C CA . ASP A 1 111 ? -6.407 0.943 8.646 1.00 94.25 111 ASP A CA 1
ATOM 888 C C . ASP A 1 111 ? -5.851 1.620 9.909 1.00 94.25 111 ASP A C 1
ATOM 890 O O . ASP A 1 111 ? -5.032 1.062 10.649 1.00 94.25 111 ASP A O 1
ATOM 894 N N . GLY A 1 112 ? -6.293 2.853 10.146 1.00 93.12 112 GLY A N 1
ATOM 895 C CA . GLY A 1 112 ? -5.847 3.679 11.260 1.00 93.12 112 GLY A CA 1
ATOM 896 C C . GLY A 1 112 ? -6.562 3.392 12.581 1.00 93.12 112 GLY A C 1
ATOM 897 O O . GLY A 1 112 ? -6.105 3.890 13.610 1.00 93.12 112 GLY A O 1
ATOM 898 N N . ARG A 1 113 ? -7.646 2.597 12.592 1.00 92.19 113 ARG A N 1
ATOM 899 C CA . ARG A 1 113 ? -8.489 2.370 13.786 1.00 92.19 113 ARG A CA 1
ATOM 900 C C . ARG A 1 113 ? -7.677 1.957 15.000 1.00 92.19 113 ARG A C 1
ATOM 902 O O . ARG A 1 113 ? -7.743 2.616 16.032 1.00 92.19 113 ARG A O 1
ATOM 909 N N . ARG A 1 114 ? -6.841 0.927 14.836 1.00 91.75 114 ARG A N 1
ATOM 910 C CA . ARG A 1 114 ? -6.003 0.387 15.914 1.00 91.75 114 ARG A CA 1
ATOM 911 C C . ARG A 1 114 ? -5.060 1.437 16.499 1.00 91.75 114 ARG A C 1
ATOM 913 O O . ARG A 1 114 ? -4.866 1.468 17.706 1.00 91.75 114 ARG A O 1
ATOM 920 N N . ARG A 1 115 ? -4.472 2.289 15.652 1.00 91.25 115 ARG A N 1
ATOM 921 C CA . ARG A 1 115 ? -3.532 3.334 16.085 1.00 91.25 115 ARG A CA 1
ATOM 922 C C . ARG A 1 115 ? -4.248 4.481 16.801 1.00 91.25 115 ARG A C 1
ATOM 924 O O . ARG A 1 115 ? -3.685 5.038 17.732 1.00 91.25 115 ARG A O 1
ATOM 931 N N . LEU A 1 116 ? -5.472 4.821 16.390 1.00 89.06 116 LEU A N 1
ATOM 932 C CA . LEU A 1 116 ? -6.284 5.865 17.030 1.00 89.06 116 LEU A CA 1
ATOM 933 C C . LEU A 1 116 ? -6.942 5.420 18.342 1.00 89.06 116 LEU A C 1
ATOM 935 O O . LEU A 1 116 ? -7.338 6.269 19.132 1.00 89.06 116 LEU A O 1
ATOM 939 N N . SER A 1 117 ? -7.084 4.115 18.572 1.00 91.06 117 SER A N 1
ATOM 940 C CA . SER A 1 117 ? -7.533 3.570 19.858 1.00 91.06 117 SER A CA 1
ATOM 941 C C . SER A 1 117 ? -6.386 3.148 20.776 1.00 91.06 117 SER A C 1
ATOM 943 O O . SER A 1 117 ? -6.628 2.759 21.918 1.00 91.06 117 SER A O 1
ATOM 945 N N . GLU A 1 118 ? -5.142 3.190 20.293 1.00 87.50 118 GLU A N 1
ATOM 946 C CA . GLU A 1 118 ? -3.970 2.765 21.052 1.00 87.50 118 GLU A CA 1
ATOM 947 C C . GLU A 1 118 ? -3.832 3.641 22.307 1.00 87.50 118 GLU A C 1
ATOM 949 O O . GLU A 1 118 ? -3.795 4.864 22.210 1.00 87.50 118 GLU A O 1
ATOM 954 N N . LYS A 1 119 ? -3.740 3.018 23.489 1.00 85.00 119 LYS A N 1
ATOM 955 C CA . LYS A 1 119 ? -3.610 3.684 24.805 1.00 85.00 119 LYS A CA 1
ATOM 956 C C . LYS A 1 119 ? -4.866 4.394 25.342 1.00 85.00 119 LYS A C 1
ATOM 958 O O . LYS A 1 119 ? -4.811 4.904 26.455 1.00 85.00 119 LYS A O 1
ATOM 963 N N . GLU A 1 120 ? -5.999 4.375 24.633 1.00 83.31 120 GLU A N 1
ATOM 964 C CA . GLU A 1 120 ? -7.279 4.950 25.109 1.00 83.31 120 GLU A CA 1
ATOM 965 C C . GLU A 1 120 ? -8.234 3.907 25.744 1.00 83.31 120 GLU A C 1
ATOM 967 O O . GLU A 1 120 ? -9.359 4.228 26.131 1.00 83.31 120 GLU A O 1
ATOM 972 N N . GLY A 1 121 ? -7.786 2.653 25.878 1.00 87.75 121 GLY A N 1
ATOM 973 C CA . GLY A 1 121 ? -8.514 1.565 26.543 1.00 87.75 121 GLY A CA 1
ATOM 974 C C . GLY A 1 121 ? -9.630 0.922 25.707 1.00 87.75 121 GLY A C 1
ATOM 975 O O . GLY A 1 121 ? -9.958 1.358 24.600 1.00 87.75 121 GLY A O 1
ATOM 976 N N . GLU A 1 122 ? -10.252 -0.128 26.258 1.00 89.88 122 GLU A N 1
ATOM 977 C CA . GLU A 1 122 ? -11.212 -0.981 25.534 1.00 89.88 122 GLU A CA 1
ATOM 978 C C . GLU A 1 122 ? -12.415 -0.227 24.951 1.00 89.88 122 GLU A C 1
ATOM 980 O O . GLU A 1 122 ? -12.956 -0.611 23.913 1.00 89.88 122 GLU A O 1
ATOM 985 N N . LYS 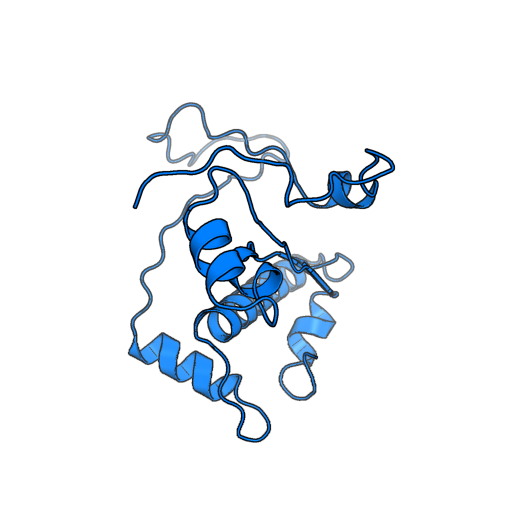A 1 123 ? -12.870 0.842 25.620 1.00 88.81 123 LYS A N 1
ATOM 986 C CA . LYS A 1 123 ? -14.030 1.625 25.170 1.00 88.81 123 LYS A CA 1
ATOM 987 C C . LYS A 1 123 ? -13.755 2.283 23.818 1.00 88.81 123 LYS A C 1
ATOM 989 O O . LYS A 1 123 ? -14.597 2.208 22.922 1.00 88.81 123 LYS A O 1
ATOM 994 N N . LYS A 1 124 ? -12.583 2.910 23.658 1.00 88.56 124 LYS A N 1
ATOM 995 C CA . LYS A 1 124 ? -12.188 3.546 22.396 1.00 88.56 124 LYS A CA 1
ATOM 996 C C . LYS A 1 124 ? -11.929 2.504 21.314 1.00 88.56 124 LYS A C 1
ATOM 998 O O . LYS A 1 124 ? -12.302 2.727 20.168 1.00 88.56 124 LYS A O 1
ATOM 1003 N N . GLU A 1 125 ? -11.349 1.363 21.672 1.00 91.06 125 GLU A N 1
ATOM 1004 C CA . GLU A 1 125 ? -11.123 0.255 20.743 1.00 91.06 125 GLU A CA 1
ATOM 1005 C C . GLU A 1 125 ? -12.437 -0.290 20.171 1.00 91.06 125 GLU A C 1
ATOM 1007 O O . GLU A 1 125 ? -12.626 -0.275 18.955 1.00 91.06 125 GLU A O 1
ATOM 1012 N N . LYS A 1 126 ? -13.393 -0.672 21.029 1.00 90.38 126 LYS A N 1
ATOM 1013 C CA . LYS A 1 126 ? -14.726 -1.143 20.607 1.00 90.38 126 LYS A CA 1
ATOM 1014 C C . LYS A 1 126 ? -15.437 -0.106 19.734 1.00 90.38 126 LYS A C 1
ATOM 1016 O O . LYS A 1 126 ? -16.031 -0.455 18.715 1.00 90.38 126 LYS A O 1
ATOM 1021 N N . MET A 1 127 ? -15.326 1.172 20.093 1.00 89.50 127 MET A N 1
ATOM 1022 C CA . MET A 1 127 ? -15.873 2.270 19.300 1.00 89.50 127 MET A CA 1
ATOM 1023 C C . MET A 1 127 ? -15.214 2.369 17.917 1.00 89.50 127 MET A C 1
ATOM 1025 O O . MET A 1 127 ? -15.935 2.384 16.922 1.00 89.50 127 MET A O 1
ATOM 1029 N N . MET A 1 128 ? -13.880 2.417 17.828 1.00 91.75 128 MET A N 1
ATOM 1030 C CA . MET A 1 128 ? -13.161 2.504 16.548 1.00 91.75 128 MET A CA 1
ATOM 1031 C C . MET A 1 128 ? -13.439 1.293 15.658 1.00 91.75 128 MET A C 1
ATOM 1033 O O . MET A 1 128 ? -13.628 1.459 14.455 1.00 91.75 128 MET A O 1
ATOM 1037 N N . MET A 1 129 ? -13.557 0.102 16.248 1.00 91.19 129 MET A N 1
ATOM 1038 C CA . MET A 1 129 ? -13.975 -1.111 15.544 1.00 91.19 129 MET A CA 1
ATOM 1039 C C . MET A 1 129 ? -15.395 -0.996 14.972 1.00 91.19 129 MET A C 1
ATOM 1041 O O . MET A 1 129 ? -15.641 -1.457 13.863 1.00 91.19 129 MET A O 1
ATOM 1045 N N . SER A 1 130 ? -16.315 -0.344 15.690 1.00 92.25 130 SER A N 1
ATOM 1046 C CA . SER A 1 130 ? -17.687 -0.103 15.221 1.00 92.25 130 SER A CA 1
ATOM 1047 C C . SER A 1 130 ? -17.845 1.115 14.302 1.00 92.25 130 SER A C 1
ATOM 1049 O O . SER A 1 130 ? -18.913 1.293 13.723 1.00 92.25 130 SER A O 1
ATOM 1051 N N . HIS A 1 131 ? -16.830 1.979 14.175 1.00 92.00 131 HIS A N 1
ATOM 1052 C CA . HIS A 1 131 ? -16.959 3.248 13.461 1.00 92.00 131 HIS A CA 1
ATOM 1053 C C . HIS A 1 131 ? -17.262 3.037 11.973 1.00 92.00 131 HIS A C 1
ATOM 1055 O O . HIS A 1 131 ? -16.463 2.456 11.225 1.00 92.00 131 HIS A O 1
ATOM 1061 N N . PHE A 1 132 ? -18.395 3.590 11.548 1.00 92.19 132 PHE A N 1
ATOM 1062 C CA . PHE A 1 132 ? -18.829 3.643 10.167 1.00 92.19 132 PHE A CA 1
ATOM 1063 C C . PHE A 1 132 ? -18.189 4.839 9.459 1.00 92.19 132 PHE A C 1
ATOM 1065 O O . PHE A 1 132 ? -18.544 5.995 9.695 1.00 92.19 132 PHE A O 1
ATOM 1072 N N . GLY A 1 133 ? -17.243 4.546 8.570 1.00 90.31 133 GLY A N 1
ATOM 1073 C CA . GLY A 1 133 ? -16.520 5.551 7.802 1.00 90.31 133 GLY A CA 1
ATOM 1074 C C . GLY A 1 133 ? -15.071 5.165 7.531 1.00 90.31 133 GLY A C 1
ATOM 1075 O O . GLY A 1 133 ? -14.576 4.122 7.970 1.00 90.31 133 GLY A O 1
ATOM 1076 N N . ASN A 1 134 ? -14.378 6.030 6.795 1.00 90.50 134 ASN A N 1
ATOM 1077 C CA . ASN A 1 134 ? -12.975 5.834 6.453 1.00 90.50 134 ASN A CA 1
ATOM 1078 C C . ASN A 1 134 ? -12.075 6.290 7.601 1.00 90.50 134 ASN A C 1
ATOM 1080 O O . ASN A 1 134 ? -12.086 7.458 7.981 1.00 90.50 134 ASN A O 1
ATOM 1084 N N . ILE A 1 135 ? -11.247 5.371 8.091 1.00 91.06 135 ILE A N 1
ATOM 1085 C CA . ILE A 1 135 ? -10.143 5.647 9.011 1.00 91.06 135 ILE A CA 1
ATOM 1086 C C . ILE A 1 135 ?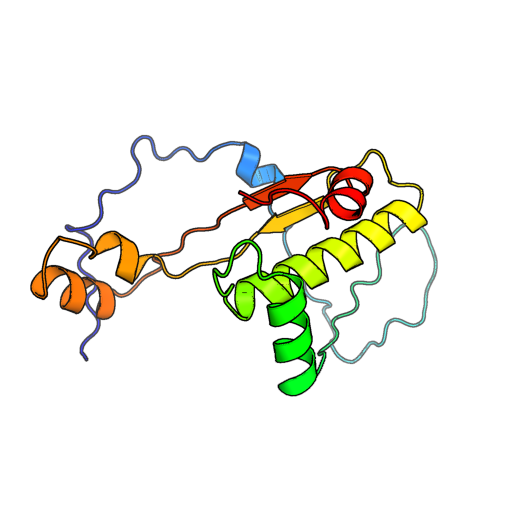 -8.889 5.089 8.356 1.00 91.06 135 ILE A C 1
ATOM 1088 O O . ILE A 1 135 ? -8.480 3.959 8.608 1.00 91.06 135 ILE A O 1
ATOM 1092 N N . LEU A 1 136 ? -8.333 5.870 7.436 1.00 90.69 136 LEU A N 1
ATOM 1093 C CA . LEU A 1 136 ? -7.201 5.464 6.617 1.00 90.69 136 LEU A CA 1
ATOM 1094 C C . LEU A 1 136 ? -6.019 6.391 6.869 1.00 90.69 136 LEU A C 1
ATOM 1096 O O . LEU A 1 136 ? -6.172 7.607 6.972 1.00 90.69 136 LEU A O 1
ATOM 1100 N N . SER A 1 137 ? -4.838 5.794 6.937 1.00 88.62 137 SER A N 1
ATOM 1101 C CA . SER A 1 137 ? -3.567 6.493 6.805 1.00 88.62 137 SER A CA 1
ATOM 1102 C C . SER A 1 137 ? -2.844 5.952 5.582 1.00 88.62 137 SER A C 1
ATOM 1104 O O . SER A 1 137 ? -2.950 4.767 5.273 1.00 88.62 137 SER A O 1
ATOM 1106 N N . MET A 1 138 ? -2.126 6.818 4.878 1.00 88.06 138 MET A N 1
ATOM 1107 C CA . MET A 1 138 ? -1.416 6.479 3.648 1.00 88.06 138 MET A CA 1
ATOM 1108 C C . MET A 1 138 ? 0.055 6.865 3.804 1.00 88.06 138 MET A C 1
ATOM 1110 O O . MET A 1 138 ? 0.455 7.932 3.337 1.00 88.06 138 MET A O 1
ATOM 1114 N N . PRO A 1 139 ? 0.871 6.066 4.521 1.00 88.62 139 PRO A N 1
ATOM 1115 C CA . PRO A 1 139 ? 2.317 6.226 4.473 1.00 88.62 139 PRO A CA 1
ATOM 1116 C C . PRO A 1 139 ? 2.809 6.209 3.025 1.00 88.62 139 PRO A C 1
ATOM 1118 O O . PRO A 1 139 ? 2.380 5.385 2.212 1.00 88.62 139 PRO A O 1
ATOM 1121 N N . PHE A 1 140 ? 3.729 7.122 2.742 1.00 86.88 140 PHE A N 1
ATOM 1122 C CA . PHE A 1 140 ? 4.283 7.373 1.422 1.00 86.88 140 PHE A CA 1
ATOM 1123 C C . PHE A 1 140 ? 5.808 7.339 1.474 1.00 86.88 140 PHE A C 1
ATOM 1125 O O . PHE A 1 140 ? 6.412 7.834 2.427 1.00 86.88 140 PHE A O 1
ATOM 1132 N N . GLY A 1 141 ? 6.415 6.769 0.437 1.00 87.81 141 GLY A N 1
ATOM 1133 C CA . GLY A 1 141 ? 7.846 6.828 0.181 1.00 87.81 141 GLY A CA 1
ATOM 1134 C C . GLY A 1 141 ? 8.118 7.276 -1.250 1.00 87.81 141 GLY A C 1
ATOM 1135 O O . GLY A 1 141 ? 7.453 6.823 -2.179 1.00 87.81 141 GLY A O 1
ATOM 1136 N N . SER A 1 142 ? 9.120 8.138 -1.420 1.00 88.38 142 SER A N 1
ATOM 1137 C CA . SER A 1 142 ? 9.606 8.598 -2.722 1.00 88.38 142 SER A CA 1
ATOM 1138 C C . SER A 1 142 ? 11.121 8.568 -2.739 1.00 88.38 142 SER A C 1
ATOM 1140 O O . SER A 1 142 ? 11.765 9.099 -1.831 1.00 88.38 142 SER A O 1
ATOM 1142 N N . LYS A 1 143 ? 11.690 7.902 -3.742 1.00 91.00 143 LYS A N 1
ATOM 1143 C CA . LYS A 1 143 ? 13.134 7.829 -3.980 1.00 91.00 143 LYS A CA 1
ATOM 1144 C C . LYS A 1 143 ? 13.387 7.711 -5.480 1.00 91.00 143 LYS A C 1
ATOM 1146 O O . LYS A 1 143 ? 12.516 7.251 -6.216 1.00 91.00 143 LYS A O 1
ATOM 1151 N N . SER A 1 144 ? 14.578 8.093 -5.935 1.00 90.88 144 SER A N 1
ATOM 1152 C CA . SER A 1 144 ? 14.965 7.818 -7.318 1.00 90.88 144 SER A CA 1
ATOM 1153 C C . SER A 1 144 ? 15.160 6.304 -7.529 1.00 90.88 144 SER A C 1
ATOM 1155 O O . SER A 1 144 ? 15.539 5.599 -6.578 1.00 90.88 144 SER A O 1
ATOM 1157 N N . PRO A 1 145 ? 14.924 5.783 -8.747 1.00 89.12 145 PRO A N 1
ATOM 1158 C CA . PRO A 1 145 ? 15.121 4.378 -9.082 1.00 89.12 145 PRO A CA 1
ATOM 1159 C C . PRO A 1 145 ? 16.482 3.823 -8.655 1.00 89.12 145 PRO A C 1
ATOM 1161 O O . PRO A 1 145 ? 16.553 2.761 -8.034 1.00 89.12 145 PRO A O 1
ATOM 1164 N N . GLN A 1 146 ? 17.553 4.591 -8.880 1.00 85.69 146 GLN A N 1
ATOM 1165 C CA . GLN A 1 146 ? 18.915 4.187 -8.537 1.00 85.69 146 GLN A CA 1
ATOM 1166 C C . GLN A 1 146 ? 19.044 3.957 -7.032 1.00 85.69 146 GLN A C 1
ATOM 1168 O O . GLN A 1 146 ? 19.539 2.920 -6.596 1.00 85.69 146 GLN A O 1
ATOM 1173 N N . VAL A 1 147 ? 18.552 4.889 -6.207 1.00 85.31 147 VAL A N 1
ATOM 1174 C CA . VAL A 1 147 ? 18.650 4.762 -4.747 1.00 85.31 147 VAL A CA 1
ATOM 1175 C C . VAL A 1 147 ? 17.904 3.518 -4.268 1.00 85.31 147 VAL A C 1
ATOM 1177 O O . VAL A 1 147 ? 18.440 2.775 -3.448 1.00 85.31 147 VAL A O 1
ATOM 1180 N N . ILE A 1 148 ? 16.704 3.243 -4.785 1.00 82.44 148 ILE A N 1
ATOM 1181 C CA . ILE A 1 148 ? 15.926 2.049 -4.405 1.00 82.44 148 ILE A CA 1
ATOM 1182 C C . ILE A 1 148 ? 16.698 0.768 -4.743 1.00 82.44 148 ILE A C 1
ATOM 1184 O O . ILE A 1 148 ? 16.761 -0.150 -3.920 1.00 82.44 148 ILE A O 1
ATOM 1188 N N . ASN A 1 149 ? 17.357 0.737 -5.901 1.00 72.12 149 ASN A N 1
ATOM 1189 C CA . ASN A 1 149 ? 18.165 -0.400 -6.327 1.00 72.12 149 ASN A CA 1
ATOM 1190 C C . ASN A 1 149 ? 19.412 -0.597 -5.453 1.00 72.12 149 ASN A C 1
ATOM 1192 O O . ASN A 1 149 ? 19.703 -1.731 -5.060 1.00 72.12 149 ASN A O 1
ATOM 1196 N N . PHE A 1 150 ? 20.086 0.485 -5.051 1.00 59.88 150 PHE A N 1
ATOM 1197 C CA . PHE A 1 150 ? 21.279 0.432 -4.197 1.00 59.88 150 PHE A CA 1
ATOM 1198 C C . PHE A 1 150 ? 20.987 0.175 -2.706 1.00 59.88 150 PHE A C 1
ATOM 1200 O O . PHE A 1 150 ? 21.827 -0.389 -2.005 1.00 59.88 150 PHE A O 1
ATOM 1207 N N . THR A 1 151 ? 19.801 0.525 -2.193 1.00 59.00 151 THR A N 1
ATOM 1208 C CA . THR A 1 151 ? 19.500 0.499 -0.740 1.00 59.00 151 THR A CA 1
ATOM 1209 C C . THR A 1 151 ? 19.312 -0.921 -0.165 1.00 59.00 151 THR A C 1
ATOM 1211 O O . THR A 1 151 ? 19.116 -1.081 1.034 1.00 59.00 151 THR A O 1
ATOM 1214 N N . THR A 1 152 ? 19.470 -2.003 -0.941 1.00 49.84 152 THR A N 1
ATOM 1215 C CA . THR A 1 152 ? 19.286 -3.382 -0.421 1.00 49.84 152 THR A CA 1
ATOM 1216 C C . THR A 1 152 ? 20.405 -3.879 0.525 1.00 49.84 152 THR A C 1
ATOM 1218 O O . THR A 1 152 ? 20.504 -5.076 0.778 1.00 49.84 152 THR A O 1
ATOM 1221 N N . ARG A 1 153 ? 21.259 -2.988 1.058 1.00 40.88 153 ARG A N 1
ATOM 1222 C CA . ARG A 1 153 ? 22.244 -3.311 2.111 1.00 40.88 153 ARG A CA 1
ATOM 1223 C C . ARG A 1 153 ? 22.272 -2.369 3.318 1.00 40.88 153 ARG A C 1
ATOM 1225 O O . ARG A 1 153 ? 23.008 -2.667 4.254 1.00 40.88 153 ARG A O 1
ATOM 1232 N N . LYS A 1 154 ? 21.536 -1.253 3.326 1.00 37.25 154 LYS A N 1
ATOM 1233 C CA . LYS A 1 154 ? 21.474 -0.359 4.494 1.00 37.25 154 LYS A CA 1
ATOM 1234 C C . LYS A 1 154 ? 20.157 0.405 4.539 1.00 37.25 154 LYS A C 1
ATOM 1236 O O . LYS A 1 154 ? 19.927 1.258 3.691 1.00 37.25 154 LYS A O 1
ATOM 1241 N N . ASN A 1 155 ? 19.402 0.172 5.609 1.00 36.94 155 ASN A N 1
ATOM 1242 C CA . ASN A 1 155 ? 18.441 1.086 6.221 1.00 36.94 155 ASN A CA 1
ATOM 1243 C C . ASN A 1 155 ? 17.338 1.611 5.291 1.00 36.94 155 ASN A C 1
ATOM 1245 O O . ASN A 1 155 ? 17.437 2.675 4.676 1.00 36.94 155 ASN A O 1
ATOM 1249 N N . ILE A 1 156 ? 16.206 0.915 5.312 1.00 40.78 156 ILE A N 1
ATOM 1250 C CA . ILE A 1 156 ? 14.907 1.560 5.114 1.00 40.78 156 ILE A CA 1
ATOM 1251 C C . ILE A 1 156 ? 14.260 1.640 6.491 1.00 40.78 156 ILE A C 1
ATOM 1253 O O . ILE A 1 156 ? 13.541 0.713 6.826 1.00 40.78 156 ILE A O 1
ATOM 1257 N N . TYR A 1 157 ? 14.611 2.659 7.282 1.00 42.22 157 TYR A N 1
ATOM 1258 C CA . TYR A 1 157 ? 13.798 3.465 8.216 1.00 42.22 157 TYR A CA 1
ATOM 1259 C C . TYR A 1 157 ? 14.660 4.639 8.681 1.00 42.22 157 TYR A C 1
ATOM 1261 O O . TYR A 1 157 ? 15.858 4.400 8.958 1.00 42.22 157 TYR A O 1
#

Mean predicted aligned error: 9.91 Å